Protein AF-A0A562VJY0-F1 (afdb_monomer)

Radius of gyration: 29.39 Å; Cα contacts (8 Å, |Δi|>4): 51; chains: 1; bounding box: 42×51×92 Å

Nearest PDB structures (folds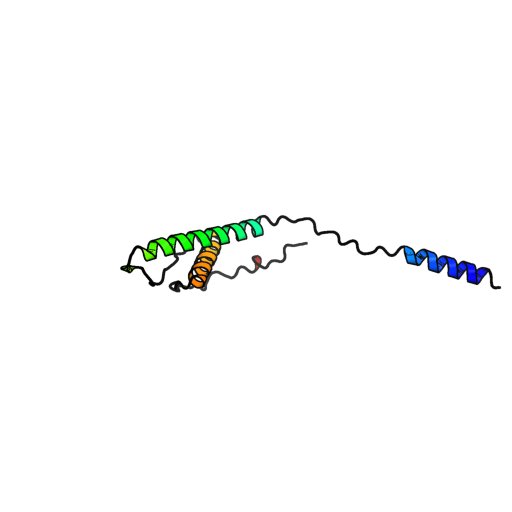eek):
  3gv0-assembly1_A  TM=6.196E-01  e=4.987E+00  Agrobacterium fabrum str. C58
  7ce1-assembly5_P  TM=6.014E-01  e=6.807E+0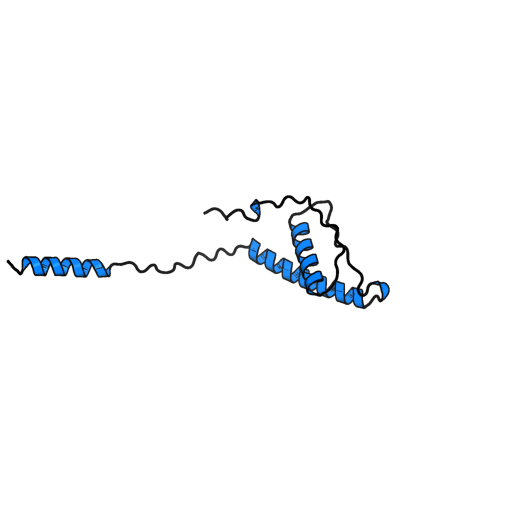0  Agrobacterium tumefaciens A6
  7ce1-assembly1_B  TM=5.399E-01  e=7.710E+00  Agrobacterium tumefaciens A6

Foldseek 3Di:
DVVVVVVVVVVVVVVVVPPPDPDPPDDPPPPVVVVVVLVVLLVVLLVVLVVVQVVLVVPPVSPLPAAEDDQDPVDDPSSVSSSVSNCVNCVVVVRHHDDPDPPPPPPPCVVVDDPDD

Organism: NCBI:txid345631

Mean predicted aligned error: 16.16 Å

Secondary structure (DSSP, 8-state):
--HHHHHHHHHHHHHGGG-------PPP----HHHHHHHHHHHHHHHHHHHHHHHHTTSTTTTTPPBP-PPPTT--HHHHHHHHHHHHHHHHTT--B-----TTS---GGGS-----

Sequence (117 aa):
MNARLILLALVVVVTGCASQVPIARNFPISSQKKVRSAHHWDVLADDITGQTLATMKKVPELDGKPLFISTSEEGSTFGFALRNFLITRMVNRGMPVSGLYRQDVPVNSNFYAPVDT

pLDDT: mean 73.58, std 16.88, range [36.66, 95.44]

Structure (mmCIF, N/CA/C/O backbone):
data_AF-A0A562VJY0-F1
#
_entry.id   AF-A0A562VJY0-F1
#
loop_
_atom_site.group_PDB
_atom_site.id
_atom_site.type_symbol
_atom_site.label_atom_id
_atom_site.label_alt_id
_atom_site.label_comp_id
_atom_site.label_asym_id
_atom_site.label_entity_id
_atom_site.label_seq_id
_atom_site.pdbx_PDB_ins_code
_atom_site.Cartn_x
_atom_site.Cartn_y
_atom_site.Cartn_z
_atom_site.occupancy
_atom_site.B_iso_or_equiv
_atom_site.auth_seq_id
_atom_site.auth_comp_id
_atom_site.auth_asym_id
_atom_site.auth_atom_id
_atom_site.pdbx_PDB_model_num
ATOM 1 N N . MET A 1 1 ? 24.471 -32.309 -71.360 1.00 58.88 1 MET A N 1
ATOM 2 C CA . MET A 1 1 ? 23.845 -31.044 -70.893 1.00 58.88 1 MET A CA 1
ATOM 3 C C . MET A 1 1 ? 23.225 -31.178 -69.489 1.00 58.88 1 MET A C 1
ATOM 5 O O . MET A 1 1 ? 22.209 -30.577 -69.190 1.00 58.88 1 MET A O 1
ATOM 9 N N . ASN A 1 2 ? 23.841 -31.965 -68.608 1.00 61.88 2 ASN A N 1
ATOM 10 C CA . ASN A 1 2 ? 23.230 -32.506 -67.388 1.00 61.88 2 ASN A CA 1
ATOM 11 C C . ASN A 1 2 ? 24.128 -32.252 -66.166 1.00 61.88 2 ASN A C 1
ATOM 13 O O . ASN A 1 2 ? 23.628 -31.897 -65.106 1.00 61.88 2 ASN A O 1
ATOM 17 N N . ALA A 1 3 ? 25.454 -32.277 -66.341 1.00 67.56 3 ALA A N 1
ATOM 18 C CA . ALA A 1 3 ? 26.406 -31.932 -65.282 1.00 67.56 3 ALA A CA 1
ATOM 19 C C . ALA A 1 3 ? 26.263 -30.481 -64.778 1.00 67.56 3 ALA A C 1
ATOM 21 O O . ALA A 1 3 ? 26.379 -30.236 -63.584 1.00 67.56 3 ALA A O 1
ATOM 22 N N . ARG A 1 4 ? 25.949 -29.523 -65.667 1.00 77.06 4 ARG A N 1
ATOM 23 C CA . ARG A 1 4 ? 25.759 -28.109 -65.290 1.00 77.06 4 ARG A CA 1
ATOM 24 C C . ARG A 1 4 ? 24.504 -27.884 -64.441 1.00 77.06 4 ARG A C 1
ATOM 26 O O . ARG A 1 4 ? 24.548 -27.081 -63.522 1.00 77.06 4 ARG A O 1
ATOM 33 N N . LEU A 1 5 ? 23.419 -28.613 -64.720 1.00 75.44 5 LEU A N 1
ATOM 34 C CA . LEU A 1 5 ? 22.170 -28.530 -63.952 1.00 75.44 5 LEU A CA 1
ATOM 35 C C . LEU A 1 5 ? 22.326 -29.143 -62.556 1.00 75.44 5 LEU A C 1
ATOM 37 O O . LEU A 1 5 ? 21.838 -28.578 -61.583 1.00 75.44 5 LEU A O 1
ATOM 41 N N . ILE A 1 6 ? 23.068 -30.249 -62.451 1.00 77.81 6 ILE A N 1
ATOM 42 C CA . ILE A 1 6 ? 23.373 -30.896 -61.167 1.00 77.81 6 ILE A CA 1
ATOM 43 C C . ILE A 1 6 ? 24.237 -29.979 -60.292 1.00 77.81 6 ILE A C 1
ATOM 45 O O . ILE A 1 6 ? 23.953 -29.811 -59.110 1.00 77.81 6 ILE A O 1
ATOM 49 N N . LEU A 1 7 ? 25.247 -29.327 -60.878 1.00 78.50 7 LEU A N 1
ATOM 50 C CA . LEU A 1 7 ? 26.099 -28.371 -60.166 1.00 78.50 7 LEU A CA 1
ATOM 51 C C . LEU A 1 7 ? 25.303 -27.165 -59.650 1.00 78.50 7 LEU A C 1
ATOM 53 O O . LEU A 1 7 ? 25.506 -26.734 -58.519 1.00 78.50 7 LEU A O 1
ATOM 57 N N . LEU A 1 8 ? 24.360 -26.657 -60.448 1.00 80.19 8 LEU A N 1
ATOM 58 C CA . LEU A 1 8 ? 23.523 -25.520 -60.062 1.00 80.19 8 LEU A CA 1
ATOM 59 C C . LEU A 1 8 ? 22.555 -25.877 -58.925 1.00 80.19 8 LEU A C 1
ATOM 61 O O . LEU A 1 8 ? 22.402 -25.102 -57.984 1.00 80.19 8 LEU A O 1
ATOM 65 N N . ALA A 1 9 ? 21.957 -27.070 -58.972 1.00 77.50 9 ALA A N 1
ATOM 66 C CA . ALA A 1 9 ? 21.094 -27.570 -57.905 1.00 77.50 9 ALA A CA 1
ATOM 67 C C . ALA A 1 9 ? 21.861 -27.748 -56.584 1.00 77.50 9 ALA A C 1
ATOM 69 O O . ALA A 1 9 ? 21.350 -27.410 -55.518 1.00 77.50 9 ALA A O 1
ATOM 70 N N . LEU A 1 10 ? 23.110 -28.215 -56.653 1.00 76.69 10 LEU A N 1
ATOM 71 C CA . LEU A 1 10 ? 23.941 -28.432 -55.470 1.00 76.69 10 LEU A CA 1
ATOM 72 C C . LEU A 1 10 ? 24.330 -27.112 -54.783 1.00 76.69 10 LEU A C 1
ATOM 74 O O . LEU A 1 10 ? 24.345 -27.043 -53.557 1.00 76.69 10 LEU A O 1
ATOM 78 N N . VAL A 1 11 ? 24.568 -26.045 -55.554 1.00 75.38 11 VAL A N 1
ATOM 79 C CA . VAL A 1 11 ? 24.858 -24.705 -55.010 1.00 75.38 11 VAL A CA 1
ATOM 80 C C . VAL A 1 11 ? 23.653 -24.120 -54.266 1.00 75.38 11 VAL A C 1
ATOM 82 O O . VAL A 1 11 ? 23.825 -23.542 -53.196 1.00 75.38 11 VAL A O 1
ATOM 85 N N . VAL A 1 12 ? 22.434 -24.303 -54.784 1.00 74.56 12 VAL A N 1
ATOM 86 C CA . VAL A 1 12 ? 21.205 -23.779 -54.155 1.00 74.56 12 VAL A CA 1
ATOM 87 C C . VAL A 1 12 ? 20.884 -24.488 -52.833 1.00 74.56 12 VAL A C 1
ATOM 89 O O . VAL A 1 12 ? 20.390 -23.860 -51.901 1.00 74.56 12 VAL A O 1
ATOM 92 N N . VAL A 1 13 ? 21.192 -25.782 -52.714 1.00 72.50 13 VAL A N 1
ATOM 93 C CA . VAL A 1 13 ? 20.937 -26.543 -51.478 1.00 72.50 13 VAL A CA 1
ATOM 94 C C . VAL A 1 13 ? 21.883 -26.123 -50.345 1.00 72.50 13 VAL A C 1
ATOM 96 O O . VAL A 1 13 ? 21.467 -26.068 -49.190 1.00 72.50 13 VAL A O 1
ATOM 99 N N . VAL A 1 14 ? 23.137 -25.769 -50.651 1.00 69.12 14 VAL A N 1
ATOM 100 C CA . VAL A 1 14 ? 24.127 -25.398 -49.621 1.00 69.12 14 VAL A CA 1
ATOM 101 C C . VAL A 1 14 ? 23.881 -23.994 -49.050 1.00 69.12 14 VAL A C 1
ATOM 103 O O . VAL A 1 14 ? 24.173 -23.757 -47.879 1.00 69.12 14 VAL A O 1
ATOM 106 N N . THR A 1 15 ? 23.285 -23.067 -49.810 1.00 68.19 15 THR A N 1
ATOM 107 C CA . THR A 1 15 ? 22.982 -21.710 -49.311 1.00 68.19 15 THR A CA 1
ATOM 108 C C . THR A 1 15 ? 21.754 -21.648 -48.393 1.00 68.19 15 THR A C 1
ATOM 110 O O . THR A 1 15 ? 21.609 -20.683 -47.644 1.00 68.19 15 THR A O 1
ATOM 113 N N . GLY A 1 16 ? 20.904 -22.683 -48.380 1.00 61.72 16 GLY A N 1
ATOM 114 C CA . GLY A 1 16 ? 19.719 -22.765 -47.515 1.00 61.72 16 GLY A CA 1
ATOM 115 C C . GLY A 1 16 ? 20.009 -23.105 -46.046 1.00 61.72 16 GLY A C 1
ATOM 116 O O . GLY A 1 16 ? 19.225 -22.746 -45.172 1.00 61.72 16 GLY A O 1
ATOM 117 N N . CYS A 1 17 ? 21.148 -23.737 -45.741 1.00 62.75 17 CYS A N 1
ATOM 118 C CA . CYS A 1 17 ? 21.508 -24.122 -44.366 1.00 62.75 17 CYS A CA 1
ATOM 119 C C . CYS A 1 17 ? 22.101 -22.978 -43.523 1.00 62.75 17 CYS A C 1
ATOM 121 O O . CYS A 1 17 ? 22.453 -23.188 -42.364 1.00 62.75 17 CYS A O 1
ATOM 123 N N . ALA A 1 18 ? 22.199 -21.766 -44.076 1.00 60.56 18 ALA A N 1
ATOM 124 C CA . ALA A 1 18 ? 22.675 -20.577 -43.371 1.00 60.56 18 ALA A CA 1
ATOM 125 C C . ALA A 1 18 ? 21.531 -19.713 -42.803 1.00 60.56 18 ALA A C 1
ATOM 127 O O . ALA A 1 18 ? 21.732 -18.531 -42.521 1.00 60.56 18 ALA A O 1
ATOM 128 N N . SER A 1 19 ? 20.321 -20.263 -42.631 1.00 63.34 19 SER A N 1
ATOM 129 C CA . SER A 1 19 ? 19.237 -19.532 -41.973 1.00 63.34 19 SER A CA 1
ATOM 130 C C . SER A 1 19 ? 19.575 -19.344 -40.493 1.00 63.34 19 SER A C 1
ATOM 132 O O . SER A 1 19 ? 19.513 -20.292 -39.707 1.00 63.34 19 SER A O 1
ATOM 134 N N . GLN A 1 20 ? 19.943 -18.123 -40.103 1.00 64.19 20 GLN A N 1
ATOM 135 C CA . GLN A 1 20 ? 20.068 -17.744 -38.699 1.00 64.19 20 GLN A CA 1
ATOM 136 C C . GLN A 1 20 ? 18.730 -17.995 -38.003 1.00 64.19 20 GLN A C 1
ATOM 138 O O . GLN A 1 20 ? 17.765 -17.255 -38.190 1.00 64.19 20 GLN A O 1
ATOM 143 N N . VAL A 1 21 ? 18.676 -19.052 -37.191 1.00 64.00 21 VAL A N 1
ATOM 144 C CA . VAL A 1 21 ? 17.603 -19.229 -36.215 1.00 64.00 21 VAL A CA 1
ATOM 145 C C . VAL A 1 21 ? 17.617 -17.982 -35.331 1.00 64.00 21 VAL A C 1
ATOM 147 O O . VAL A 1 21 ? 18.694 -17.617 -34.846 1.00 64.00 21 VAL A O 1
ATOM 150 N N . PRO A 1 22 ? 16.476 -17.306 -35.115 1.00 55.31 22 PRO A N 1
ATOM 151 C CA . PRO A 1 22 ? 16.400 -16.223 -34.152 1.00 55.31 22 PRO A CA 1
ATOM 152 C C . PRO A 1 22 ? 16.762 -16.788 -32.779 1.00 55.31 22 PRO A C 1
ATOM 154 O O . PRO A 1 22 ? 15.955 -17.434 -32.115 1.00 55.31 22 PRO A O 1
ATOM 157 N N . ILE A 1 23 ? 18.012 -16.596 -32.366 1.00 61.69 23 ILE A N 1
ATOM 158 C CA . ILE A 1 23 ? 18.422 -16.880 -30.999 1.00 61.69 23 ILE A CA 1
ATOM 159 C C . ILE A 1 23 ? 17.642 -15.877 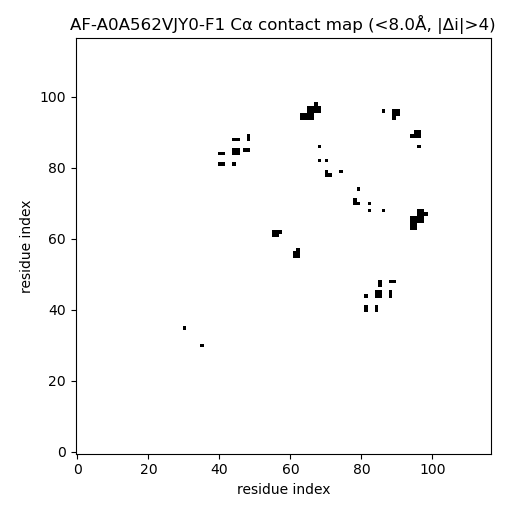-30.167 1.00 61.69 23 ILE A C 1
ATOM 161 O O . ILE A 1 23 ? 17.818 -14.669 -30.354 1.00 61.69 23 ILE A O 1
ATOM 165 N N . ALA A 1 24 ? 16.763 -16.372 -29.295 1.00 57.59 24 ALA A N 1
ATOM 166 C CA . ALA A 1 24 ? 16.104 -15.553 -28.296 1.00 57.59 24 ALA A CA 1
ATOM 167 C C . ALA A 1 24 ? 17.203 -14.852 -27.494 1.00 57.59 24 ALA A C 1
ATOM 169 O O . ALA A 1 24 ? 17.817 -15.422 -26.593 1.00 57.59 24 ALA A O 1
ATOM 170 N N . ARG A 1 25 ? 17.523 -13.616 -27.878 1.00 60.78 25 ARG A N 1
ATOM 171 C CA . ARG A 1 25 ? 18.322 -12.753 -27.035 1.00 60.78 25 ARG A CA 1
ATOM 172 C C . ARG A 1 25 ? 17.401 -12.424 -25.884 1.00 60.78 25 ARG A C 1
ATOM 174 O O . ARG A 1 25 ? 16.421 -11.707 -26.069 1.00 60.78 25 ARG A O 1
ATOM 181 N N . ASN A 1 26 ? 17.692 -12.984 -24.716 1.00 60.53 26 ASN A N 1
ATOM 182 C CA . ASN A 1 26 ? 17.091 -12.496 -23.491 1.00 60.53 26 ASN A CA 1
ATOM 183 C C . ASN A 1 26 ? 17.312 -10.986 -23.493 1.00 60.53 26 ASN A C 1
ATOM 185 O O . ASN A 1 26 ? 18.457 -10.530 -23.592 1.00 60.53 26 ASN A O 1
ATOM 189 N N . PHE A 1 27 ? 16.214 -10.229 -23.469 1.00 58.03 27 PHE A N 1
ATOM 190 C CA . PHE A 1 27 ? 16.278 -8.791 -23.273 1.00 58.03 27 PHE A CA 1
ATOM 191 C C . PHE A 1 27 ? 17.229 -8.541 -22.100 1.00 58.03 27 PHE A C 1
ATOM 193 O O . PHE A 1 27 ? 17.169 -9.297 -21.118 1.00 58.03 27 PHE A O 1
ATOM 200 N N . PRO A 1 28 ? 18.142 -7.555 -22.192 1.00 56.50 28 PRO A N 1
ATOM 201 C CA . PRO A 1 28 ? 18.986 -7.225 -21.055 1.00 56.50 28 PRO A CA 1
ATOM 202 C C . PRO A 1 28 ? 18.061 -7.081 -19.853 1.00 56.50 28 PRO A C 1
ATOM 204 O O . PRO A 1 28 ? 16.996 -6.472 -19.985 1.00 56.50 28 PRO A O 1
ATOM 207 N N . ILE A 1 29 ? 18.414 -7.704 -18.721 1.00 53.19 29 ILE A N 1
ATOM 208 C CA . ILE A 1 29 ? 17.644 -7.558 -17.487 1.00 53.19 29 ILE A CA 1
ATOM 209 C C . ILE A 1 29 ? 17.715 -6.076 -17.126 1.00 53.19 29 ILE A C 1
ATOM 211 O O . ILE A 1 29 ? 18.605 -5.615 -16.415 1.00 53.19 29 ILE A O 1
ATOM 215 N N . SER A 1 30 ? 16.770 -5.313 -17.661 1.00 55.28 30 SER A N 1
ATOM 216 C CA . SER A 1 30 ? 16.415 -3.996 -17.205 1.00 55.28 30 SER A CA 1
ATOM 217 C C . SER A 1 30 ? 15.855 -4.254 -15.823 1.00 55.28 30 SER A C 1
ATOM 219 O O . SER A 1 30 ? 14.687 -4.602 -15.649 1.00 55.28 30 SER A O 1
ATOM 221 N N . SER A 1 31 ? 16.732 -4.213 -14.818 1.00 54.78 31 SER A N 1
ATOM 222 C CA . SER A 1 31 ? 16.286 -4.125 -13.440 1.00 54.78 31 SER A CA 1
ATOM 223 C C . SER A 1 31 ? 15.588 -2.775 -13.343 1.00 54.78 31 SER A C 1
ATOM 225 O O . SER A 1 31 ? 16.200 -1.736 -13.102 1.00 54.78 31 SER A O 1
ATOM 227 N N . GLN A 1 32 ? 14.298 -2.763 -13.666 1.00 54.84 32 GLN A N 1
ATOM 228 C CA . GLN A 1 32 ? 13.477 -1.579 -13.554 1.00 54.84 32 GLN A CA 1
ATOM 229 C C . GLN A 1 32 ? 13.343 -1.304 -12.063 1.00 54.84 32 GLN A C 1
ATOM 231 O O . GLN A 1 32 ? 12.424 -1.788 -11.403 1.00 54.84 32 GLN A O 1
ATOM 236 N N . LYS A 1 33 ? 14.317 -0.567 -11.515 1.00 59.59 33 LYS A N 1
ATOM 237 C CA . LYS A 1 33 ? 14.422 -0.250 -10.086 1.00 59.59 33 LYS A CA 1
ATOM 238 C C 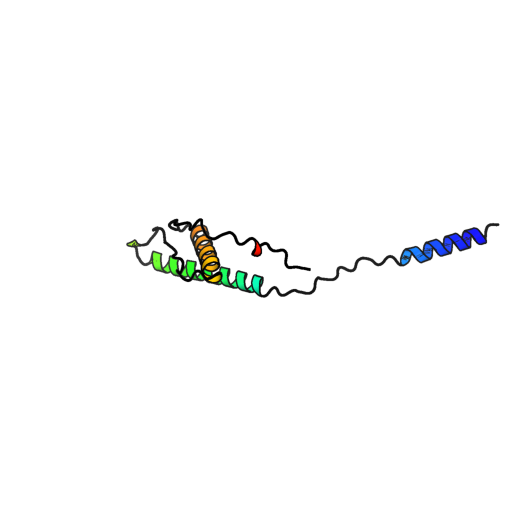. LYS A 1 33 ? 13.078 0.253 -9.552 1.00 59.59 33 LYS A C 1
ATOM 240 O O . LYS A 1 33 ? 12.656 -0.173 -8.488 1.00 59.59 33 LYS A O 1
ATOM 245 N N . LYS A 1 34 ? 12.356 1.034 -10.365 1.00 57.97 34 LYS A N 1
ATOM 246 C CA . LYS A 1 34 ? 11.013 1.556 -10.073 1.00 57.97 34 LYS A CA 1
ATOM 247 C C . LYS A 1 34 ? 9.971 0.457 -9.813 1.00 57.97 34 LYS A C 1
ATOM 249 O O . LYS A 1 34 ? 9.261 0.538 -8.819 1.00 57.97 34 LYS A O 1
ATOM 254 N N . VAL A 1 35 ? 9.907 -0.587 -10.646 1.00 60.16 35 VAL A N 1
ATOM 255 C CA . VAL A 1 35 ? 8.930 -1.687 -10.502 1.00 60.16 35 VAL A CA 1
ATOM 256 C C . VAL A 1 35 ? 9.217 -2.509 -9.246 1.00 60.16 35 VAL A C 1
ATOM 258 O O . VAL A 1 35 ? 8.307 -2.826 -8.484 1.00 60.16 35 VAL A O 1
ATOM 261 N N . ARG A 1 36 ? 10.497 -2.803 -8.977 1.00 60.84 36 ARG A N 1
ATOM 262 C CA . ARG A 1 36 ? 10.887 -3.532 -7.761 1.00 60.84 36 ARG A CA 1
ATOM 263 C C . ARG A 1 36 ? 10.609 -2.714 -6.493 1.00 60.84 36 ARG A C 1
ATOM 265 O O . ARG A 1 36 ? 10.171 -3.281 -5.497 1.00 60.84 36 ARG A O 1
ATOM 272 N N . S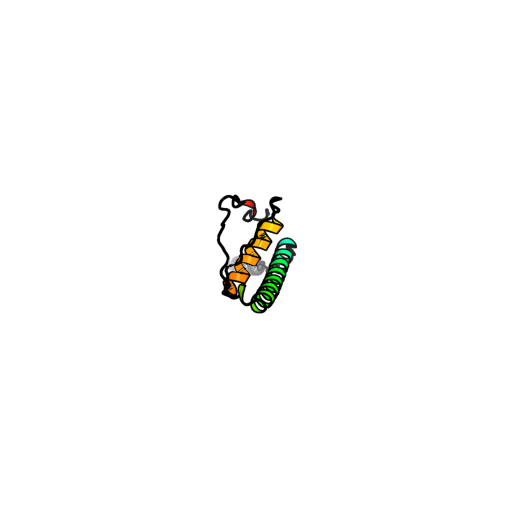ER A 1 37 ? 10.824 -1.399 -6.531 1.00 72.38 37 SER A N 1
ATOM 273 C CA . SER A 1 37 ? 10.471 -0.499 -5.427 1.00 72.38 37 SER A CA 1
ATOM 274 C C . SER A 1 37 ? 8.961 -0.434 -5.195 1.00 72.38 37 SER A C 1
ATOM 276 O O . SER A 1 37 ? 8.537 -0.509 -4.047 1.00 72.38 37 SER A O 1
ATOM 278 N N . ALA A 1 38 ? 8.153 -0.386 -6.259 1.00 73.00 38 ALA A N 1
ATOM 279 C CA . ALA A 1 38 ? 6.695 -0.396 -6.146 1.00 73.00 38 ALA A CA 1
ATOM 280 C C . ALA A 1 38 ? 6.172 -1.682 -5.484 1.00 73.00 38 ALA A C 1
ATOM 282 O O . ALA A 1 38 ? 5.342 -1.607 -4.584 1.00 73.00 38 ALA A O 1
ATOM 283 N N . HIS A 1 39 ? 6.714 -2.850 -5.852 1.00 78.88 39 HIS A N 1
ATOM 284 C CA . HIS A 1 39 ? 6.389 -4.109 -5.170 1.00 78.88 39 HIS A CA 1
ATOM 285 C C . HIS A 1 39 ? 6.744 -4.059 -3.676 1.00 78.88 39 HIS A C 1
ATOM 287 O O . HIS A 1 39 ? 5.998 -4.549 -2.834 1.00 78.88 39 HIS A O 1
ATOM 293 N N . HIS A 1 40 ? 7.880 -3.457 -3.317 1.00 83.88 40 HIS A N 1
ATOM 294 C CA . HIS A 1 40 ? 8.267 -3.326 -1.913 1.00 83.88 40 HIS A CA 1
ATOM 295 C C . HIS A 1 40 ? 7.297 -2.426 -1.126 1.00 83.88 40 HIS A C 1
ATOM 297 O O . HIS A 1 40 ? 7.011 -2.698 0.037 1.00 83.88 40 HIS A O 1
ATOM 303 N N . TRP A 1 41 ? 6.760 -1.377 -1.754 1.00 85.06 41 TRP A N 1
ATOM 304 C CA . TRP A 1 41 ? 5.761 -0.501 -1.133 1.00 85.06 41 TRP A CA 1
ATOM 305 C C . TRP A 1 41 ? 4.424 -1.199 -0.906 1.00 85.06 41 TRP A C 1
ATOM 307 O O . TRP A 1 41 ? 3.773 -0.940 0.100 1.00 85.06 41 TRP A O 1
ATOM 317 N N . ASP A 1 42 ? 4.040 -2.109 -1.798 1.00 87.62 42 ASP A N 1
ATOM 318 C CA . ASP A 1 42 ? 2.840 -2.924 -1.629 1.00 87.62 42 ASP A CA 1
ATOM 319 C C . ASP A 1 42 ? 2.971 -3.894 -0.442 1.00 87.62 42 ASP A C 1
ATOM 321 O O . ASP A 1 42 ? 2.076 -3.975 0.396 1.00 87.62 42 ASP A O 1
ATOM 325 N N . VAL A 1 43 ? 4.127 -4.556 -0.298 1.00 91.06 43 VAL A N 1
ATOM 326 C CA . VAL A 1 43 ? 4.424 -5.401 0.876 1.00 91.06 43 VAL A CA 1
ATOM 327 C C . VAL A 1 43 ? 4.381 -4.586 2.171 1.00 91.06 43 VAL A C 1
ATOM 329 O O . VAL A 1 43 ? 3.796 -5.023 3.158 1.00 91.06 43 VAL A O 1
ATOM 332 N N . LEU A 1 44 ? 4.956 -3.380 2.166 1.00 91.31 44 LEU A N 1
ATOM 333 C CA . LEU A 1 44 ? 4.911 -2.486 3.322 1.00 91.31 44 LEU A CA 1
ATOM 334 C C . LEU A 1 44 ? 3.473 -2.057 3.657 1.00 91.31 44 LEU A C 1
ATOM 336 O O . LEU A 1 44 ? 3.082 -2.061 4.820 1.00 91.31 44 LEU A O 1
ATOM 340 N N . ALA A 1 45 ? 2.668 -1.705 2.653 1.00 92.69 45 ALA A N 1
ATOM 341 C CA . ALA A 1 45 ? 1.269 -1.334 2.849 1.00 92.69 45 ALA A CA 1
ATOM 342 C C . ALA A 1 45 ? 0.432 -2.495 3.407 1.00 92.69 45 ALA A C 1
ATOM 344 O O . ALA A 1 45 ? -0.482 -2.278 4.208 1.00 92.69 45 ALA A O 1
ATOM 345 N N . ASP A 1 46 ? 0.747 -3.725 3.001 1.00 94.12 46 ASP A N 1
ATOM 346 C CA . ASP A 1 46 ? 0.119 -4.943 3.501 1.00 94.12 46 ASP A CA 1
ATOM 347 C C . ASP A 1 46 ? 0.385 -5.152 5.000 1.00 94.12 46 ASP A C 1
ATOM 349 O O . ASP A 1 46 ? -0.554 -5.394 5.764 1.00 94.12 46 ASP A O 1
ATOM 353 N N . ASP A 1 47 ? 1.638 -4.969 5.426 1.00 95.44 47 ASP A N 1
ATOM 354 C CA . ASP A 1 47 ? 2.044 -5.043 6.833 1.00 95.44 47 ASP A CA 1
ATOM 355 C C . ASP A 1 47 ? 1.413 -3.923 7.676 1.00 95.44 47 ASP A C 1
ATOM 357 O O . ASP A 1 47 ? 0.772 -4.203 8.691 1.00 95.44 47 ASP A O 1
ATOM 361 N N . ILE A 1 48 ? 1.485 -2.669 7.208 1.00 94.62 48 ILE A N 1
ATOM 362 C CA . ILE A 1 48 ? 0.836 -1.523 7.870 1.00 94.62 48 ILE A CA 1
ATOM 363 C C . ILE A 1 48 ? -0.649 -1.818 8.087 1.00 94.62 48 ILE A C 1
ATOM 365 O O . ILE A 1 48 ? -1.159 -1.666 9.196 1.00 94.62 48 ILE A O 1
ATOM 369 N N . THR A 1 49 ? -1.335 -2.302 7.049 1.00 94.44 49 THR A N 1
ATOM 370 C CA . THR A 1 49 ? -2.749 -2.668 7.146 1.00 94.44 49 THR A CA 1
ATOM 371 C C . THR A 1 49 ? -2.969 -3.746 8.207 1.00 94.44 49 THR A C 1
ATOM 373 O O . THR A 1 49 ? -3.866 -3.616 9.039 1.00 94.44 49 THR A O 1
ATOM 376 N N . GLY A 1 50 ? -2.149 -4.800 8.218 1.00 94.56 50 GLY A N 1
ATOM 377 C CA . GLY A 1 50 ? -2.227 -5.863 9.220 1.00 94.56 50 GLY A CA 1
ATOM 378 C C . GLY A 1 50 ? -2.098 -5.338 10.653 1.00 94.56 50 GLY A C 1
ATOM 379 O O . GLY A 1 50 ? -2.920 -5.671 11.511 1.00 94.56 50 GLY A O 1
ATOM 380 N N . GLN A 1 51 ? -1.121 -4.465 10.901 1.00 94.81 51 GLN A N 1
ATOM 381 C CA . GLN A 1 51 ? -0.889 -3.862 12.215 1.00 94.81 51 GLN A CA 1
ATOM 382 C C . GLN A 1 51 ? -2.015 -2.909 12.635 1.00 94.81 51 GLN A C 1
ATOM 384 O O . GLN A 1 51 ? -2.456 -2.944 13.790 1.00 94.81 51 GLN A O 1
ATOM 389 N N . THR A 1 52 ? -2.529 -2.091 11.712 1.00 93.19 52 THR A N 1
ATOM 390 C CA . THR A 1 52 ? -3.673 -1.206 11.973 1.00 93.19 52 THR A CA 1
ATOM 391 C C . THR A 1 52 ? -4.902 -2.016 12.372 1.00 93.19 52 THR A C 1
ATOM 393 O O . THR A 1 52 ? -5.501 -1.745 13.411 1.00 93.19 52 THR A O 1
ATOM 396 N N . LEU A 1 53 ? -5.232 -3.069 11.620 1.00 91.81 53 LEU A N 1
ATOM 397 C CA . LEU A 1 53 ? -6.362 -3.949 11.929 1.00 91.81 53 LEU A CA 1
ATOM 398 C C . LEU A 1 53 ? -6.209 -4.641 13.282 1.00 91.81 53 LEU A C 1
ATOM 400 O O . LEU A 1 53 ? -7.155 -4.688 14.066 1.00 91.81 53 LEU A O 1
ATOM 404 N N . ALA A 1 54 ? -5.018 -5.167 13.572 1.00 92.88 54 ALA A N 1
ATOM 405 C CA . ALA A 1 54 ? -4.734 -5.803 14.853 1.00 92.88 54 ALA A CA 1
ATOM 406 C C . ALA A 1 54 ? -4.879 -4.824 16.027 1.00 92.88 54 ALA A C 1
ATOM 408 O O . ALA A 1 54 ? -5.290 -5.223 17.114 1.00 92.88 54 ALA A O 1
ATOM 409 N N . THR A 1 55 ? -4.561 -3.548 15.809 1.00 92.06 55 THR A N 1
ATOM 410 C CA . THR A 1 55 ? -4.719 -2.488 16.809 1.00 92.06 55 THR A CA 1
ATOM 411 C C . THR A 1 55 ? -6.186 -2.107 16.988 1.00 92.06 55 THR A C 1
ATOM 413 O O . THR A 1 55 ? -6.655 -2.036 18.119 1.00 92.06 55 THR A O 1
ATOM 416 N N . MET A 1 56 ? -6.938 -1.946 15.897 1.00 90.88 56 MET A N 1
ATOM 417 C CA . MET A 1 56 ? -8.367 -1.621 15.950 1.00 90.88 56 MET A CA 1
ATOM 418 C C . MET A 1 56 ? -9.181 -2.707 16.655 1.00 90.88 56 MET A C 1
ATOM 420 O O . MET A 1 56 ? -10.014 -2.384 17.488 1.00 90.88 56 MET A O 1
ATOM 424 N N . LYS A 1 57 ? -8.876 -3.990 16.426 1.00 90.25 57 LYS A N 1
ATOM 425 C CA . LYS A 1 57 ? -9.536 -5.110 17.124 1.00 90.25 57 LYS A CA 1
ATOM 426 C C . LYS A 1 57 ? -9.346 -5.101 18.645 1.00 90.25 57 LYS A C 1
ATOM 428 O O . LYS A 1 57 ? -10.119 -5.729 19.358 1.00 90.25 57 LYS A O 1
ATOM 433 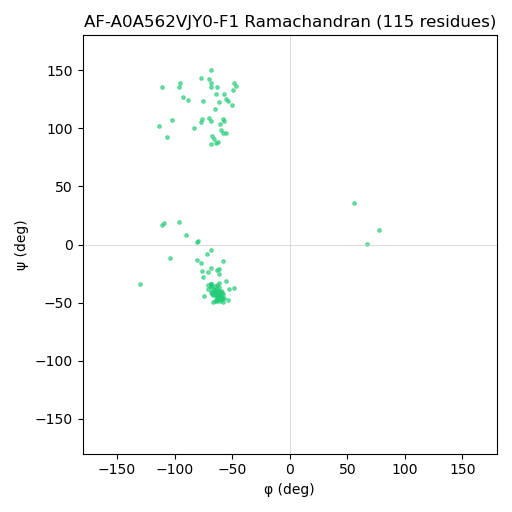N N . LYS A 1 58 ? -8.314 -4.420 19.157 1.00 93.50 58 LYS A N 1
ATOM 434 C CA . LYS A 1 58 ? -8.090 -4.267 20.606 1.00 93.50 58 LYS A CA 1
ATOM 435 C C . LYS A 1 58 ? -8.950 -3.162 21.218 1.00 93.50 58 LYS A C 1
ATOM 437 O O . LYS A 1 58 ? -9.039 -3.088 22.439 1.00 93.50 58 LYS A O 1
ATOM 442 N N . VAL A 1 59 ? -9.557 -2.309 20.393 1.00 93.00 59 VAL A N 1
ATOM 443 C CA . VAL A 1 59 ? -10.387 -1.182 20.816 1.00 93.00 59 VAL A CA 1
ATOM 444 C C . VAL A 1 59 ? -11.828 -1.458 20.369 1.00 93.00 59 VAL A C 1
ATOM 446 O O . VAL A 1 59 ? -12.140 -1.260 19.196 1.00 93.00 59 VAL A O 1
ATOM 449 N N . PRO A 1 60 ? -12.732 -1.892 21.270 1.00 87.88 60 PRO A N 1
ATOM 450 C CA . PRO A 1 60 ? -14.098 -2.288 20.905 1.00 87.88 60 PRO A CA 1
ATOM 451 C C . PRO A 1 60 ? -14.884 -1.206 20.158 1.00 87.88 60 PRO A C 1
ATOM 453 O O . PRO A 1 60 ? -15.701 -1.502 19.295 1.00 87.88 60 PRO A O 1
ATOM 456 N N . GLU A 1 61 ? -14.610 0.063 20.458 1.00 90.06 61 GLU A N 1
ATOM 457 C CA . GLU A 1 61 ? -15.242 1.208 19.802 1.00 90.06 61 GLU A CA 1
ATOM 458 C C . GLU A 1 61 ? -14.828 1.374 18.337 1.00 90.06 61 GLU A C 1
ATOM 460 O O . GLU A 1 61 ? -15.527 2.050 17.593 1.00 90.06 61 GLU A O 1
ATOM 465 N N . LEU A 1 62 ? -13.703 0.797 17.911 1.00 85.94 62 LEU A N 1
ATOM 466 C CA . LEU A 1 62 ? -13.177 0.917 16.550 1.00 85.94 62 LEU A CA 1
ATOM 467 C C . LEU A 1 62 ? -13.413 -0.342 15.711 1.00 85.94 62 LEU A C 1
ATOM 469 O O . LEU A 1 62 ? -13.226 -0.296 14.494 1.00 85.94 62 LEU A O 1
ATOM 473 N N . ASP A 1 63 ? -13.827 -1.451 16.326 1.00 85.50 63 ASP A N 1
ATOM 474 C CA . ASP A 1 63 ? -14.024 -2.708 15.612 1.00 85.50 63 ASP A CA 1
ATOM 475 C C . ASP A 1 63 ? -15.143 -2.586 14.564 1.00 85.50 63 ASP A C 1
ATOM 477 O O . ASP A 1 63 ? -16.230 -2.065 14.822 1.00 85.50 63 ASP A O 1
ATOM 481 N N . GLY A 1 64 ? -14.839 -3.001 13.335 1.00 80.81 64 GLY A N 1
ATOM 482 C CA . GLY A 1 64 ? -15.736 -2.885 12.181 1.00 80.81 64 GLY A CA 1
ATOM 483 C C . GLY A 1 64 ? -16.028 -1.459 11.685 1.00 80.81 64 GLY A C 1
ATOM 484 O O . GLY A 1 64 ? -16.772 -1.310 10.712 1.00 80.81 64 GLY A O 1
ATOM 485 N N . LYS A 1 65 ? -15.468 -0.402 12.294 1.00 87.25 65 LYS A N 1
ATOM 486 C CA . LYS A 1 65 ? -15.695 0.976 11.829 1.00 87.25 65 LYS A CA 1
ATOM 487 C C . LYS A 1 65 ? -14.864 1.304 10.583 1.00 87.25 65 LYS A C 1
ATOM 489 O O . LYS A 1 65 ? -13.710 0.884 10.489 1.00 87.25 65 LYS A O 1
ATOM 494 N N . PRO A 1 66 ? -15.420 2.087 9.637 1.00 86.69 66 PRO A N 1
ATOM 495 C CA . PRO A 1 66 ? -14.687 2.485 8.449 1.00 86.69 66 PRO A CA 1
ATOM 496 C C . PRO A 1 66 ? -13.553 3.451 8.786 1.00 86.69 66 PRO A C 1
ATOM 498 O O . PRO A 1 66 ? -13.748 4.417 9.526 1.00 86.69 66 PRO A O 1
ATOM 501 N N . LEU A 1 67 ? -12.379 3.213 8.201 1.00 88.25 67 LEU A N 1
ATOM 502 C CA . LEU A 1 67 ? -11.202 4.054 8.403 1.00 88.25 67 LEU A CA 1
ATOM 503 C C . LEU A 1 67 ? -11.068 5.084 7.276 1.00 88.25 67 LEU A C 1
ATOM 505 O O . LEU A 1 67 ? -11.199 4.744 6.102 1.00 88.25 67 LEU A O 1
ATOM 509 N N . PHE A 1 68 ? -10.771 6.337 7.626 1.00 89.75 68 PHE A N 1
ATOM 510 C CA . PHE A 1 68 ? -10.388 7.360 6.654 1.00 89.75 68 PHE A CA 1
ATOM 511 C C . PHE A 1 68 ? -8.870 7.404 6.505 1.00 89.75 68 PHE A C 1
ATOM 513 O O . PHE A 1 68 ? -8.157 7.578 7.492 1.00 89.75 68 PHE A O 1
ATOM 520 N N . ILE A 1 69 ? -8.374 7.307 5.272 1.00 88.44 69 ILE A N 1
ATOM 521 C CA . ILE A 1 69 ? -6.950 7.484 4.975 1.00 88.44 69 ILE A CA 1
ATOM 522 C C . ILE A 1 69 ? -6.765 8.881 4.384 1.00 88.44 69 ILE A C 1
ATOM 524 O O . ILE A 1 69 ? -7.154 9.135 3.234 1.00 88.44 69 ILE A O 1
ATOM 528 N N . SER A 1 70 ? -6.183 9.785 5.172 1.00 84.88 70 SER A N 1
ATOM 529 C CA . SER A 1 70 ? -5.883 11.148 4.738 1.00 84.88 70 SER A CA 1
ATOM 530 C C . SER A 1 70 ? -4.778 11.169 3.678 1.00 84.88 70 SER A C 1
ATOM 532 O O . SER A 1 70 ? -3.907 10.300 3.619 1.00 84.88 70 SER A O 1
ATOM 534 N N . THR A 1 71 ? -4.832 12.167 2.799 1.00 75.88 71 THR A N 1
ATOM 535 C CA . THR A 1 71 ? -3.716 12.520 1.916 1.00 75.88 71 THR A CA 1
ATOM 536 C C . THR A 1 71 ? -2.921 13.635 2.581 1.00 75.88 71 THR A C 1
ATOM 538 O O . THR A 1 71 ? -3.524 14.561 3.118 1.00 75.88 71 THR A O 1
ATOM 541 N N . SER A 1 72 ? -1.590 13.587 2.517 1.00 67.19 72 SER A N 1
ATOM 542 C CA . SER A 1 72 ? -0.775 14.759 2.858 1.00 67.19 72 SER A CA 1
ATOM 543 C C . SER A 1 72 ? -1.078 15.897 1.873 1.00 67.19 72 SER A C 1
ATOM 545 O O . SER A 1 72 ? -1.162 15.650 0.668 1.00 67.19 72 SER A O 1
ATOM 547 N N . GLU A 1 73 ? -1.248 17.123 2.377 1.00 64.19 73 GLU A N 1
ATOM 548 C CA . GLU A 1 73 ? -1.531 18.316 1.560 1.00 64.19 73 GLU A CA 1
ATOM 549 C C . GLU A 1 73 ? -0.385 18.656 0.593 1.00 64.19 73 GLU A C 1
ATOM 551 O O . GLU A 1 73 ? -0.613 19.254 -0.454 1.00 64.19 73 GLU A O 1
ATOM 556 N N . GLU A 1 74 ? 0.832 18.182 0.880 1.00 65.81 74 GLU A N 1
ATOM 557 C CA . GLU A 1 74 ? 2.017 18.370 0.033 1.00 65.81 74 GLU A CA 1
ATOM 558 C C . GLU A 1 74 ? 2.080 17.403 -1.168 1.00 65.81 74 GLU A C 1
ATOM 560 O O . GLU A 1 74 ? 3.036 17.425 -1.941 1.00 65.81 74 GLU A O 1
ATOM 565 N N . GLY A 1 75 ? 1.059 16.557 -1.363 1.00 62.00 75 GLY A N 1
ATOM 566 C CA . GLY A 1 75 ? 0.738 15.959 -2.664 1.00 62.00 75 GLY A CA 1
ATOM 567 C C . GLY A 1 75 ? 1.858 15.172 -3.358 1.00 62.00 75 GLY A C 1
ATOM 568 O O . GLY A 1 75 ? 1.963 15.212 -4.584 1.00 62.00 75 GLY A O 1
ATOM 569 N N . SER A 1 76 ? 2.707 14.449 -2.620 1.00 79.00 76 SER A N 1
ATOM 570 C CA . SER A 1 76 ? 3.780 13.667 -3.251 1.00 79.00 76 SER A CA 1
ATOM 571 C C . SER A 1 76 ? 3.240 12.450 -4.021 1.00 79.00 76 SER A C 1
ATOM 573 O O . SER A 1 76 ? 2.340 11.745 -3.558 1.00 79.00 76 SER A O 1
ATOM 575 N N . THR A 1 77 ? 3.842 12.135 -5.177 1.00 80.44 77 THR A N 1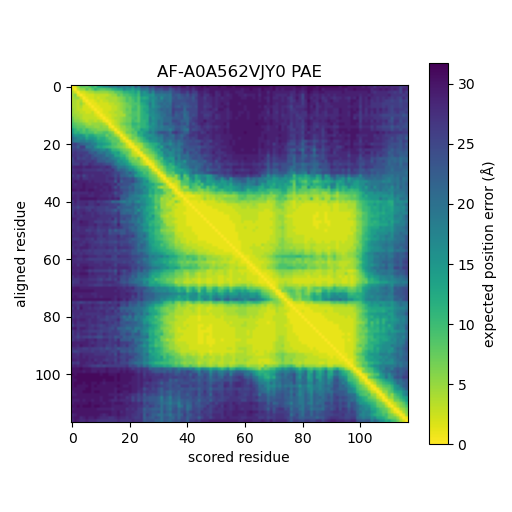
ATOM 576 C CA . THR A 1 77 ? 3.519 10.932 -5.978 1.00 80.44 77 THR A CA 1
ATOM 577 C C . THR A 1 77 ? 3.592 9.650 -5.147 1.00 80.44 77 THR A C 1
ATOM 579 O O . THR A 1 77 ? 2.764 8.753 -5.298 1.00 80.44 77 THR A O 1
ATOM 582 N N . PHE A 1 78 ? 4.571 9.575 -4.241 1.00 81.50 78 PHE A N 1
ATOM 583 C CA . PHE A 1 78 ? 4.702 8.466 -3.303 1.00 81.50 78 PHE A CA 1
ATOM 584 C C . PHE A 1 78 ? 3.507 8.386 -2.348 1.00 81.50 78 PHE A C 1
ATOM 586 O O . PHE A 1 78 ? 2.924 7.315 -2.208 1.00 81.50 78 PHE A O 1
ATOM 593 N N . GLY A 1 79 ? 3.110 9.505 -1.733 1.00 83.38 79 GLY A N 1
ATOM 594 C CA . GLY A 1 79 ? 1.977 9.550 -0.808 1.00 83.38 79 GLY A CA 1
ATOM 595 C C . GLY A 1 79 ? 0.673 9.087 -1.460 1.00 83.38 79 GLY A C 1
ATOM 596 O O . GLY A 1 79 ? -0.066 8.301 -0.869 1.00 83.38 79 GLY A O 1
ATOM 597 N N . PHE A 1 80 ? 0.427 9.491 -2.710 1.00 84.75 80 PHE A N 1
ATOM 598 C CA . PHE A 1 80 ? -0.725 9.013 -3.479 1.00 84.75 80 PHE A CA 1
ATOM 599 C C . PHE A 1 80 ? -0.667 7.507 -3.759 1.00 84.75 80 PHE A C 1
ATOM 601 O O . PHE A 1 80 ? -1.652 6.802 -3.534 1.00 84.75 80 PHE A O 1
ATOM 608 N N . ALA A 1 81 ? 0.479 6.999 -4.220 1.00 84.69 81 ALA A N 1
ATOM 609 C CA . ALA A 1 81 ? 0.644 5.577 -4.510 1.00 84.69 81 ALA A CA 1
ATOM 610 C C . ALA A 1 81 ? 0.502 4.714 -3.245 1.00 84.69 81 ALA A C 1
ATOM 612 O O . ALA A 1 81 ? -0.246 3.736 -3.250 1.00 84.69 81 ALA A O 1
ATOM 613 N N . LEU A 1 82 ? 1.153 5.106 -2.145 1.00 87.31 82 LEU A N 1
ATOM 614 C CA . LEU A 1 82 ? 1.059 4.416 -0.859 1.00 87.31 82 LEU A CA 1
ATOM 615 C C . LEU A 1 82 ? -0.382 4.400 -0.341 1.00 87.31 82 LEU A C 1
ATOM 617 O O . LEU A 1 82 ? -0.868 3.353 0.078 1.00 87.31 82 LEU A O 1
ATOM 621 N N . ARG A 1 83 ? -1.096 5.529 -0.429 1.00 88.69 83 ARG A N 1
ATOM 622 C CA . ARG A 1 83 ? -2.513 5.594 -0.057 1.00 88.69 83 ARG A CA 1
ATOM 623 C C . ARG A 1 83 ? -3.360 4.604 -0.855 1.00 88.69 83 ARG A C 1
ATOM 625 O O . ARG A 1 83 ? -4.200 3.929 -0.270 1.00 88.69 83 ARG A O 1
ATOM 632 N N . ASN A 1 84 ? -3.135 4.480 -2.162 1.00 89.50 84 ASN A N 1
ATOM 633 C CA . ASN A 1 84 ? -3.870 3.523 -2.991 1.00 89.50 84 ASN A CA 1
ATOM 634 C C . ASN A 1 84 ? -3.584 2.068 -2.591 1.00 89.50 84 ASN A C 1
ATOM 636 O O . ASN A 1 84 ? -4.516 1.261 -2.535 1.00 89.50 84 ASN A O 1
ATOM 640 N N . PHE A 1 85 ? -2.332 1.738 -2.255 1.00 91.44 85 PHE A N 1
ATOM 641 C CA . PHE A 1 85 ? -2.003 0.420 -1.711 1.00 91.44 85 PHE A CA 1
ATOM 642 C C . PHE A 1 85 ? -2.720 0.169 -0.378 1.00 91.44 85 PHE A C 1
ATOM 644 O O . PHE A 1 85 ? -3.359 -0.869 -0.233 1.00 91.44 85 PHE A O 1
ATOM 651 N N . LEU A 1 86 ? -2.710 1.127 0.555 1.00 92.00 86 LEU A N 1
ATOM 652 C CA . LEU A 1 86 ? -3.406 1.000 1.844 1.00 92.00 86 LEU A CA 1
ATOM 653 C C . LEU A 1 86 ? -4.915 0.777 1.672 1.00 92.00 86 LEU A C 1
ATOM 655 O O . LEU A 1 86 ? -5.464 -0.148 2.267 1.00 92.00 86 LEU A O 1
ATOM 659 N N . ILE A 1 87 ? -5.576 1.562 0.812 1.00 91.50 87 ILE A N 1
ATOM 660 C CA . ILE A 1 87 ? -7.005 1.384 0.502 1.00 91.50 87 ILE A CA 1
ATOM 661 C C . ILE A 1 87 ? -7.256 -0.030 -0.034 1.00 91.50 87 ILE A C 1
ATOM 663 O O . ILE A 1 87 ? -8.133 -0.736 0.460 1.00 91.50 87 ILE A O 1
ATOM 667 N N . THR A 1 88 ? -6.456 -0.465 -1.011 1.00 92.62 88 THR A N 1
ATOM 668 C CA . THR A 1 88 ? -6.593 -1.787 -1.638 1.00 92.62 88 THR A CA 1
ATOM 6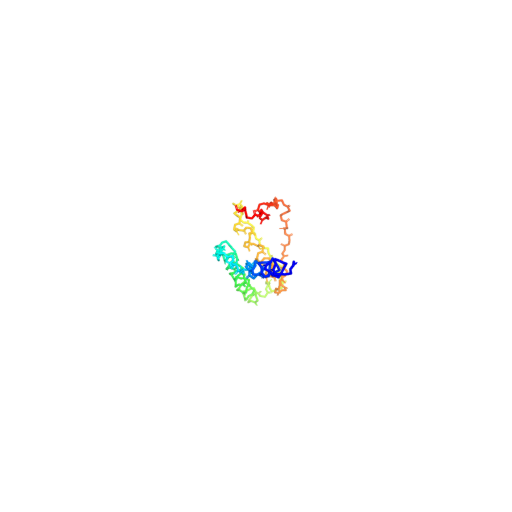69 C C . THR A 1 88 ? -6.414 -2.911 -0.618 1.00 92.62 88 THR A C 1
ATOM 671 O O . THR A 1 88 ? -7.228 -3.831 -0.550 1.00 92.62 88 THR A O 1
ATOM 674 N N . ARG A 1 89 ? -5.371 -2.839 0.216 1.00 93.81 89 ARG A N 1
ATOM 675 C CA . ARG A 1 89 ? -5.070 -3.861 1.225 1.00 93.81 89 ARG A CA 1
ATOM 676 C C . ARG A 1 89 ? -6.103 -3.904 2.351 1.00 93.81 89 ARG A C 1
ATOM 678 O O . ARG A 1 89 ? -6.387 -5.001 2.833 1.00 93.81 89 ARG A O 1
ATOM 685 N N . MET A 1 90 ? -6.690 -2.769 2.741 1.00 91.81 90 MET A N 1
ATOM 686 C CA . MET A 1 90 ? -7.791 -2.717 3.714 1.00 91.81 90 MET A CA 1
ATOM 687 C C . MET A 1 90 ? -9.059 -3.370 3.166 1.00 91.81 90 MET A C 1
ATOM 689 O O . MET A 1 90 ? -9.608 -4.265 3.811 1.00 91.81 90 MET A O 1
ATOM 693 N N . VAL A 1 91 ? -9.468 -3.002 1.948 1.00 91.38 91 VAL A N 1
ATOM 694 C CA . VAL A 1 91 ? -10.658 -3.573 1.299 1.00 91.38 91 VAL A CA 1
ATOM 695 C C . VAL A 1 91 ? -10.490 -5.075 1.061 1.00 91.38 91 VAL A C 1
ATOM 697 O O . VAL A 1 91 ? -11.392 -5.845 1.379 1.00 91.38 91 VAL A O 1
ATOM 700 N N . ASN A 1 92 ? -9.315 -5.521 0.604 1.00 92.69 92 ASN A N 1
ATOM 701 C CA . ASN A 1 92 ? -9.024 -6.948 0.413 1.00 92.69 92 ASN A CA 1
ATOM 702 C C . ASN A 1 92 ? -9.089 -7.757 1.719 1.00 92.69 92 ASN A C 1
ATOM 704 O O . ASN A 1 92 ? -9.349 -8.956 1.687 1.00 92.69 92 ASN A O 1
ATOM 708 N N . ARG A 1 93 ? -8.870 -7.115 2.872 1.00 90.69 93 ARG A N 1
ATOM 709 C CA . ARG A 1 93 ? -9.031 -7.724 4.201 1.00 90.69 93 ARG A CA 1
ATOM 710 C C . ARG A 1 93 ? -10.442 -7.565 4.780 1.00 90.69 93 ARG A C 1
ATOM 712 O O . ARG A 1 93 ? -10.655 -7.903 5.941 1.00 90.69 93 ARG A O 1
ATOM 719 N N . GLY A 1 94 ? -11.395 -7.061 3.996 1.00 88.62 94 GLY A N 1
ATOM 720 C CA . GLY A 1 94 ? -12.789 -6.875 4.400 1.00 88.62 94 GLY A CA 1
ATOM 721 C C . GLY A 1 94 ? -13.037 -5.655 5.289 1.00 88.62 94 GLY A C 1
ATOM 722 O O . GLY A 1 94 ? -14.116 -5.547 5.866 1.00 88.62 94 GLY A O 1
ATOM 723 N N . MET A 1 95 ? -12.072 -4.736 5.418 1.00 86.56 95 MET A N 1
ATOM 724 C CA . MET A 1 95 ? -12.270 -3.497 6.169 1.00 86.56 95 MET A CA 1
ATOM 725 C C . MET A 1 95 ? -12.845 -2.403 5.258 1.00 86.56 95 MET A C 1
ATOM 727 O O . MET A 1 95 ? -12.223 -2.068 4.246 1.00 86.56 95 MET A O 1
ATOM 731 N N . PRO A 1 96 ? -13.994 -1.800 5.616 1.00 85.25 96 PRO A N 1
ATOM 732 C CA . PRO A 1 96 ? -14.522 -0.669 4.874 1.0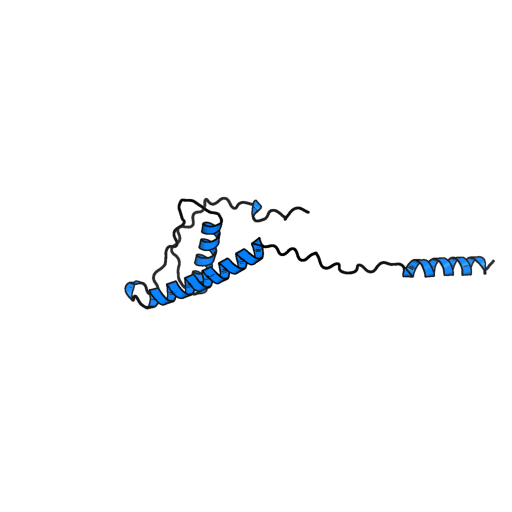0 85.25 96 PRO A CA 1
ATOM 733 C C . PRO A 1 96 ? -13.617 0.557 5.057 1.00 85.25 96 PRO A C 1
ATOM 735 O O . PRO A 1 96 ? -13.145 0.851 6.153 1.00 85.25 96 PRO A O 1
ATOM 738 N N . VAL A 1 97 ? -13.394 1.298 3.977 1.00 87.94 97 VAL A N 1
ATOM 739 C CA . VAL A 1 97 ? -12.666 2.574 3.989 1.00 87.94 97 VAL A CA 1
ATOM 740 C C . VAL A 1 97 ? -13.667 3.683 3.685 1.00 87.94 97 VAL A C 1
ATOM 742 O O . VAL A 1 97 ? -14.499 3.534 2.788 1.00 87.94 97 VAL A O 1
ATOM 745 N N . SER A 1 98 ? -13.618 4.793 4.422 1.00 84.44 98 SER A N 1
ATOM 746 C CA . SER A 1 98 ? -14.511 5.923 4.163 1.00 84.44 98 SER A CA 1
ATOM 747 C C . SER A 1 98 ? -14.062 6.694 2.917 1.00 84.44 98 SER A C 1
ATOM 749 O O . SER A 1 98 ? -12.919 7.139 2.783 1.00 84.44 98 SER A O 1
ATOM 751 N N . GLY A 1 99 ? -14.978 6.817 1.957 1.00 68.06 99 GLY A N 1
ATOM 752 C CA . GLY A 1 99 ? -14.712 7.434 0.667 1.00 68.06 99 GLY A CA 1
ATOM 753 C C . GLY A 1 99 ? -14.825 8.952 0.719 1.00 68.06 99 GLY A C 1
ATOM 754 O O . GLY A 1 99 ? -15.915 9.490 0.575 1.00 68.06 99 GLY A O 1
ATOM 755 N N . LEU A 1 100 ? -13.690 9.644 0.805 1.00 55.75 100 LEU A N 1
ATOM 756 C CA . LEU A 1 100 ? -13.496 10.851 0.000 1.00 55.75 100 LEU A CA 1
ATOM 757 C C . LEU A 1 100 ? -12.511 10.474 -1.106 1.00 55.75 100 LEU A C 1
ATOM 759 O O . LEU A 1 100 ? -11.289 10.443 -0.927 1.00 55.75 100 LEU A O 1
ATOM 763 N N . TYR A 1 101 ? -13.068 10.066 -2.240 1.00 48.78 101 TYR A N 1
ATOM 764 C CA . TYR A 1 101 ? -12.314 9.888 -3.468 1.00 48.78 101 TYR A CA 1
ATOM 765 C C . TYR A 1 101 ? -12.064 11.287 -4.046 1.00 48.78 101 TYR A C 1
ATOM 767 O O . TYR A 1 101 ? -12.983 11.943 -4.529 1.00 48.78 101 TYR A O 1
ATOM 775 N N . ARG A 1 102 ? -10.827 11.777 -3.920 1.00 46.88 102 ARG A N 1
ATOM 776 C CA . ARG A 1 102 ? -10.340 13.000 -4.571 1.00 46.88 102 ARG A CA 1
ATOM 777 C C . ARG A 1 102 ? -10.297 12.709 -6.082 1.00 46.88 102 ARG A C 1
ATOM 779 O O . ARG A 1 102 ? -9.353 12.086 -6.558 1.00 46.88 102 ARG A O 1
ATOM 786 N N . GLN A 1 103 ? -11.374 13.054 -6.796 1.00 46.25 103 GLN A N 1
ATOM 787 C CA . GLN A 1 103 ? -11.576 12.811 -8.238 1.00 46.25 103 GLN A CA 1
ATOM 788 C C . GLN A 1 103 ? -10.641 13.635 -9.145 1.00 46.25 103 GLN A C 1
ATOM 790 O O . GLN A 1 103 ? -10.659 13.469 -10.359 1.00 46.25 103 GLN A O 1
ATOM 795 N N . ASP A 1 104 ? -9.837 14.527 -8.573 1.00 45.28 104 ASP A N 1
ATOM 796 C CA . ASP A 1 104 ? -9.070 15.567 -9.261 1.00 45.28 104 ASP A CA 1
ATOM 797 C C . ASP A 1 104 ? -7.553 15.351 -9.244 1.00 45.28 104 ASP A C 1
ATOM 799 O O . ASP A 1 104 ? -6.809 16.273 -9.562 1.00 45.28 104 ASP A O 1
ATOM 803 N N . VAL A 1 105 ? -7.063 14.145 -8.938 1.00 51.09 105 VAL A N 1
ATOM 804 C CA . VAL A 1 105 ? -5.695 13.803 -9.353 1.00 51.09 105 VAL A CA 1
ATOM 805 C C . VAL A 1 105 ? -5.773 13.511 -10.851 1.00 51.09 105 VAL A C 1
ATOM 807 O O . VAL A 1 105 ? -6.342 12.475 -11.209 1.00 51.09 105 VAL A O 1
ATOM 810 N N . PRO A 1 106 ? -5.261 14.384 -11.746 1.00 42.84 106 PRO A N 1
ATOM 811 C CA . PRO A 1 106 ? -5.192 14.039 -13.154 1.00 42.84 106 PRO A CA 1
ATOM 812 C C . PRO A 1 106 ? -4.454 12.710 -13.237 1.00 42.84 106 PRO A C 1
ATOM 814 O O . PRO A 1 106 ? -3.343 12.581 -12.712 1.00 42.84 106 PRO A O 1
ATOM 817 N N . VAL A 1 107 ? -5.093 11.706 -13.845 1.00 52.09 107 VAL A N 1
ATOM 818 C CA . VAL A 1 107 ? -4.409 10.481 -14.249 1.00 52.09 107 VAL A CA 1
ATOM 819 C C . VAL A 1 107 ? -3.309 10.950 -15.179 1.00 52.09 107 VAL A C 1
ATOM 821 O O . VAL A 1 107 ? -3.538 11.253 -16.347 1.00 52.09 107 VAL A O 1
ATOM 824 N N . ASN A 1 108 ? -2.124 11.116 -14.609 1.00 42.78 108 ASN A N 1
ATOM 825 C CA . ASN A 1 108 ? -0.935 11.449 -15.340 1.00 42.78 108 ASN A CA 1
ATOM 826 C C . ASN A 1 108 ? -0.729 10.294 -16.323 1.00 42.78 108 ASN A C 1
ATOM 828 O O . ASN A 1 108 ? -0.298 9.208 -15.932 1.00 42.78 108 ASN A O 1
ATOM 832 N N . SER A 1 109 ? -1.057 10.528 -17.592 1.00 50.19 109 SER A N 1
ATOM 833 C CA . SER A 1 109 ? -0.856 9.575 -18.682 1.00 50.19 109 SER A CA 1
ATOM 834 C C . SER A 1 109 ? 0.612 9.161 -18.825 1.00 50.19 109 SER A C 1
ATOM 836 O O . SER A 1 109 ? 0.880 8.117 -19.410 1.00 50.19 109 SER A O 1
ATOM 838 N N . ASN A 1 110 ? 1.559 9.877 -18.204 1.00 47.03 110 ASN A N 1
ATOM 839 C CA . ASN A 1 110 ? 2.964 9.477 -18.123 1.00 47.03 110 ASN A CA 1
ATOM 840 C C . ASN A 1 110 ? 3.218 8.288 -17.180 1.00 47.03 110 ASN A C 1
ATOM 842 O O . ASN A 1 110 ? 4.328 7.765 -17.168 1.00 47.03 110 ASN A O 1
ATOM 846 N N . PHE A 1 111 ? 2.232 7.815 -16.405 1.00 48.91 111 PHE A N 1
ATOM 847 C CA . PHE A 1 111 ? 2.336 6.496 -15.763 1.00 48.91 111 PHE A CA 1
ATOM 848 C C . PHE A 1 111 ? 2.215 5.351 -16.790 1.00 48.91 111 PHE A C 1
ATOM 850 O O . PHE A 1 111 ? 2.746 4.268 -16.567 1.00 48.91 111 PHE A O 1
ATOM 857 N N . TYR A 1 112 ? 1.577 5.622 -17.936 1.00 40.53 112 TYR A N 1
ATOM 858 C CA . TYR A 1 112 ? 1.469 4.746 -19.107 1.00 40.53 112 TYR A CA 1
ATOM 859 C C . TYR A 1 112 ? 2.298 5.250 -20.298 1.00 40.53 112 TYR A C 1
ATOM 861 O O . TYR A 1 112 ? 2.052 4.835 -21.431 1.00 40.53 112 TYR A O 1
ATOM 869 N N . ALA A 1 113 ? 3.280 6.132 -20.077 1.00 38.91 113 ALA A N 1
ATOM 870 C CA . ALA A 1 113 ? 4.239 6.414 -21.134 1.00 38.91 113 ALA A CA 1
ATOM 871 C C . ALA A 1 113 ? 4.965 5.093 -21.457 1.00 38.91 113 ALA A C 1
ATOM 873 O O . ALA A 1 113 ? 5.523 4.482 -20.534 1.00 38.91 113 ALA A O 1
ATOM 874 N N . PRO A 1 114 ? 4.931 4.603 -22.713 1.00 36.66 114 PRO A N 1
ATOM 875 C CA . PRO A 1 114 ? 5.821 3.525 -23.106 1.00 36.66 114 PRO A CA 1
ATOM 876 C C . PRO A 1 114 ? 7.231 4.015 -22.799 1.00 36.66 114 PRO A C 1
ATOM 878 O O . PRO A 1 114 ? 7.588 5.112 -23.202 1.00 36.66 114 PRO A O 1
ATOM 881 N N . VAL A 1 115 ? 7.989 3.251 -22.013 1.00 56.41 115 VAL A N 1
ATOM 882 C CA . VAL A 1 115 ? 9.397 3.558 -21.764 1.00 56.41 115 VAL A CA 1
ATOM 883 C C . VAL A 1 115 ? 10.071 3.589 -23.129 1.00 56.41 115 VAL A C 1
ATOM 885 O O . VAL A 1 115 ? 10.164 2.550 -23.782 1.00 56.41 115 VAL A O 1
ATOM 888 N N . ASP A 1 116 ? 10.423 4.792 -23.565 1.00 42.25 116 ASP A N 1
ATOM 889 C CA . ASP A 1 116 ? 10.988 5.089 -24.872 1.00 42.25 116 ASP A CA 1
ATOM 890 C C . ASP A 1 116 ? 12.144 4.124 -25.202 1.00 42.25 116 ASP A C 1
ATOM 892 O O . ASP A 1 116 ? 12.943 3.762 -24.332 1.00 42.25 116 ASP A O 1
ATOM 896 N N . THR A 1 117 ? 12.162 3.692 -26.465 1.00 41.22 117 THR A N 1
ATOM 897 C CA . THR A 1 117 ? 13.108 2.771 -27.124 1.00 41.22 117 THR A CA 1
ATOM 898 C C . THR A 1 117 ? 14.568 3.183 -27.035 1.00 41.22 117 THR A C 1
ATOM 900 O O . THR A 1 117 ? 14.834 4.389 -27.239 1.00 41.22 117 THR A O 1
#

Solvent-accessible surface area (backbone atoms only — not comparable to full-atom values): 7437 Å² total; per-residue (Å²): 140,54,70,67,56,53,52,54,53,54,54,59,60,63,64,62,77,69,67,79,71,84,71,83,70,74,71,77,85,73,76,53,61,68,62,59,50,51,55,52,50,46,55,50,24,44,50,52,42,52,54,51,52,60,53,32,66,74,36,79,91,45,50,94,55,59,48,74,81,84,76,68,89,84,67,46,71,64,60,55,52,50,50,51,37,36,54,51,45,31,47,76,70,73,42,58,65,54,83,80,77,76,85,77,67,74,80,60,63,72,81,70,50,74,80,79,131